Protein AF-A0A960FBC1-F1 (afdb_monomer_lite)

Sequence (71 aa):
MFDLDLRDSLSSMPRKLWTAAELDEMTPAEVDQLFKASIVRDLDEVPPAFLARVRADVEAHIAATEASQKP

Secondary structure (DSSP, 8-state):
---SHHHHHHTTS-PPPPPHHHHHTS-HHHHHHHHHHH----GGGS-HHHHHHHHHHHHHHHHHHHHTT--

Radius of gyration: 17.23 Å; chains: 1; bounding box: 30×31×50 Å

Foldseek 3Di:
DDDPVVCVQCVVDPDDDDDPVNVVPDDPVVVVVVVVVPDDPDCVPHRPVVVVVVVVVVVVVVVVVVVVVDD

Structure (mmCIF, N/CA/C/O backbone):
data_AF-A0A960FBC1-F1
#
_entry.id   AF-A0A960FBC1-F1
#
loop_
_atom_site.group_PDB
_atom_site.id
_atom_site.type_symbol
_atom_site.label_atom_id
_atom_site.label_alt_id
_atom_site.label_comp_id
_atom_site.label_asym_id
_atom_site.label_entity_id
_atom_site.label_seq_id
_atom_site.pdbx_PDB_ins_code
_atom_site.Cartn_x
_atom_site.Cartn_y
_atom_site.Cartn_z
_atom_site.occupancy
_atom_site.B_iso_or_equiv
_atom_site.auth_seq_id
_atom_site.auth_comp_id
_atom_site.auth_asym_id
_atom_site.auth_atom_id
_atom_site.pdbx_PDB_model_num
ATOM 1 N N . MET A 1 1 ? 3.089 -16.965 11.994 1.00 39.78 1 MET A N 1
ATOM 2 C CA . MET A 1 1 ? 2.195 -17.622 11.018 1.00 39.78 1 MET A CA 1
ATOM 3 C C . MET A 1 1 ? 1.877 -16.569 9.973 1.00 39.78 1 MET A C 1
ATOM 5 O O . MET A 1 1 ? 1.032 -15.724 10.217 1.00 39.78 1 MET A O 1
ATOM 9 N N . PHE A 1 2 ? 2.699 -16.488 8.927 1.00 44.62 2 PHE A N 1
ATOM 10 C CA . PHE A 1 2 ? 2.641 -15.412 7.937 1.00 44.62 2 PHE A CA 1
ATOM 11 C C . PHE A 1 2 ? 1.720 -15.818 6.777 1.00 44.62 2 PHE A C 1
ATOM 13 O O . PHE A 1 2 ? 1.962 -1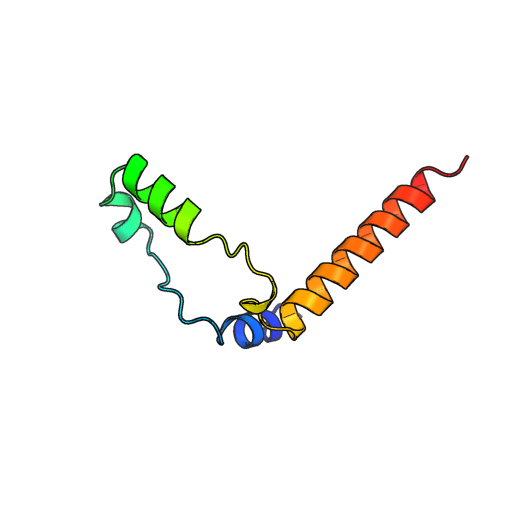6.827 6.124 1.00 44.62 2 PHE A O 1
ATOM 20 N N . ASP A 1 3 ? 0.676 -15.017 6.568 1.00 51.16 3 ASP A N 1
ATOM 21 C CA . ASP A 1 3 ? 0.315 -14.469 5.255 1.00 51.16 3 ASP A CA 1
ATOM 22 C C . ASP A 1 3 ? -0.071 -15.437 4.110 1.00 51.16 3 ASP A C 1
ATOM 24 O O . ASP A 1 3 ? 0.452 -15.363 3.001 1.00 51.16 3 ASP A O 1
ATOM 28 N N . LEU A 1 4 ? -1.032 -16.336 4.350 1.00 47.53 4 LEU A N 1
ATOM 29 C CA . LEU A 1 4 ? -1.745 -17.046 3.268 1.00 47.53 4 LEU A CA 1
ATOM 30 C C . LEU A 1 4 ? -3.059 -16.351 2.859 1.00 47.53 4 LEU A C 1
ATOM 32 O O . LEU A 1 4 ? -3.478 -16.477 1.716 1.00 47.53 4 LEU A O 1
ATOM 36 N N . ASP A 1 5 ? -3.658 -15.558 3.750 1.00 54.69 5 ASP A N 1
ATOM 37 C CA . ASP A 1 5 ? -4.964 -14.906 3.541 1.00 54.69 5 ASP A CA 1
ATOM 38 C C . ASP A 1 5 ? -4.878 -13.642 2.650 1.00 54.69 5 ASP A C 1
ATOM 40 O O . ASP A 1 5 ? -5.780 -13.339 1.872 1.00 54.69 5 ASP A O 1
ATOM 44 N N . LEU A 1 6 ? -3.746 -12.921 2.692 1.00 52.44 6 LEU A N 1
ATOM 45 C CA . LEU A 1 6 ? -3.535 -11.695 1.905 1.00 52.44 6 LEU A CA 1
ATOM 46 C C . LEU A 1 6 ? -3.396 -11.987 0.405 1.00 52.44 6 LEU A C 1
ATOM 48 O O . LEU A 1 6 ? -3.918 -11.243 -0.426 1.00 52.44 6 LEU A O 1
ATOM 52 N N . ARG A 1 7 ? -2.707 -13.084 0.057 1.00 50.91 7 ARG A N 1
ATOM 53 C CA . ARG A 1 7 ? -2.603 -13.547 -1.333 1.00 50.91 7 ARG A CA 1
ATOM 54 C C . ARG A 1 7 ? -3.969 -13.926 -1.884 1.00 50.91 7 ARG A C 1
ATOM 56 O O . ARG A 1 7 ? -4.258 -13.564 -3.019 1.00 50.91 7 ARG A O 1
ATOM 63 N N . ASP A 1 8 ? -4.802 -14.597 -1.096 1.00 54.88 8 ASP A N 1
ATOM 64 C CA . ASP A 1 8 ? -6.133 -15.030 -1.529 1.00 54.88 8 ASP A CA 1
ATOM 65 C C . ASP A 1 8 ? -7.080 -13.832 -1.735 1.00 54.88 8 ASP A C 1
ATOM 67 O O . ASP A 1 8 ? -7.711 -13.705 -2.781 1.00 54.88 8 ASP A O 1
ATOM 71 N N . SER A 1 9 ? -7.078 -12.862 -0.813 1.00 53.47 9 SER A N 1
ATOM 72 C CA . SER A 1 9 ? -7.916 -11.653 -0.912 1.00 53.47 9 SER A CA 1
ATOM 73 C C . SER A 1 9 ? -7.527 -10.739 -2.088 1.00 53.47 9 SER A C 1
ATOM 75 O O . SER A 1 9 ? -8.394 -10.169 -2.751 1.00 53.47 9 SER A O 1
ATOM 77 N N . LEU A 1 10 ? -6.233 -10.643 -2.419 1.00 56.88 10 LEU A N 1
ATOM 78 C CA . LEU A 1 10 ? -5.746 -9.899 -3.591 1.00 56.88 10 LEU A CA 1
ATOM 79 C C . LEU A 1 10 ? -5.866 -10.685 -4.910 1.00 56.88 10 LEU A C 1
ATOM 81 O O . LEU A 1 10 ? -5.792 -10.076 -5.978 1.00 56.88 10 LEU A O 1
ATOM 85 N N . SER A 1 11 ? -6.092 -12.006 -4.866 1.00 54.81 11 SER A N 1
ATOM 86 C CA . SER A 1 11 ? -6.201 -12.859 -6.066 1.00 54.81 11 SER A CA 1
ATOM 87 C C . SER A 1 11 ? -7.417 -12.530 -6.939 1.00 54.81 11 SER A C 1
ATOM 89 O O . SER A 1 11 ? -7.443 -12.896 -8.112 1.00 54.81 11 SER A O 1
ATOM 91 N N . SER A 1 12 ? -8.399 -11.791 -6.410 1.00 56.53 12 SER A N 1
ATOM 92 C CA . SER A 1 12 ? -9.534 -11.281 -7.190 1.00 56.53 12 SER A CA 1
ATOM 93 C C . SER A 1 12 ? -9.168 -10.123 -8.133 1.00 56.53 12 SER A C 1
ATOM 95 O O . SER A 1 12 ? -9.977 -9.788 -8.999 1.00 56.53 12 SER A O 1
ATOM 97 N N . MET A 1 13 ? -7.991 -9.500 -7.995 1.00 61.12 13 MET A N 1
ATOM 98 C CA . MET A 1 13 ? -7.506 -8.487 -8.936 1.00 61.12 13 MET A CA 1
ATOM 99 C C . MET A 1 13 ? -6.410 -9.087 -9.826 1.00 61.12 13 MET A C 1
ATOM 101 O O . MET A 1 13 ? -5.274 -9.230 -9.367 1.00 61.12 13 MET A O 1
ATOM 105 N N . PRO A 1 14 ? -6.679 -9.406 -11.105 1.00 56.41 14 PRO A N 1
ATOM 106 C CA . PRO A 1 14 ? -5.641 -9.860 -12.020 1.00 56.41 14 PRO A CA 1
ATOM 107 C C . PRO A 1 14 ? -4.697 -8.693 -12.341 1.00 56.41 14 PRO A C 1
ATOM 109 O O . PRO A 1 14 ? -4.894 -7.951 -13.301 1.00 56.41 14 PRO A O 1
ATOM 112 N N . ARG A 1 15 ? -3.658 -8.509 -11.525 1.00 68.38 15 ARG A N 1
ATOM 113 C CA . ARG A 1 15 ? -2.573 -7.567 -11.803 1.00 68.38 15 ARG A CA 1
ATOM 114 C C . ARG A 1 15 ? -1.348 -8.311 -12.290 1.00 68.38 15 ARG A C 1
ATOM 116 O O . ARG A 1 15 ? -0.890 -9.263 -11.662 1.00 68.38 15 ARG A O 1
ATOM 123 N N . LYS A 1 16 ? -0.801 -7.837 -13.410 1.00 83.38 16 LYS A N 1
ATOM 124 C CA . LYS A 1 16 ? 0.504 -8.271 -13.906 1.00 83.38 16 LYS A CA 1
ATOM 125 C C . LYS A 1 16 ? 1.543 -8.058 -12.800 1.00 83.38 16 LYS A C 1
ATOM 127 O O . LYS A 1 16 ? 1.702 -6.939 -12.313 1.00 83.38 16 LYS A O 1
ATOM 132 N N . LEU A 1 17 ? 2.242 -9.127 -12.424 1.00 83.88 17 LEU A N 1
ATOM 133 C CA . LEU A 1 17 ? 3.430 -9.035 -11.585 1.00 83.88 17 LEU A CA 1
ATOM 134 C C . LEU A 1 17 ? 4.604 -8.640 -12.484 1.00 83.88 17 LEU A C 1
ATOM 136 O O . LEU A 1 17 ? 4.923 -9.368 -13.421 1.00 83.88 17 LEU A O 1
ATOM 140 N N . TRP A 1 18 ? 5.204 -7.483 -12.221 1.00 86.50 18 TRP A N 1
ATOM 141 C CA . TRP A 1 18 ? 6.340 -6.976 -12.988 1.00 86.50 18 TRP A CA 1
ATOM 142 C C . TRP A 1 18 ? 7.648 -7.498 -12.402 1.00 86.50 18 TRP A C 1
ATOM 144 O O . TRP A 1 18 ? 7.878 -7.400 -11.195 1.00 86.50 18 TRP A O 1
ATOM 154 N N . THR A 1 19 ? 8.498 -8.067 -13.251 1.00 92.12 19 THR A N 1
ATOM 155 C CA . THR A 1 19 ? 9.846 -8.500 -12.873 1.00 92.12 19 THR A CA 1
ATOM 156 C C . THR A 1 19 ? 10.826 -7.328 -12.905 1.00 92.12 19 THR A C 1
ATOM 158 O O . THR A 1 19 ? 10.595 -6.331 -13.585 1.00 92.12 19 THR A O 1
ATOM 161 N N . ALA A 1 20 ? 11.948 -7.452 -12.188 1.00 90.75 20 ALA A N 1
ATOM 162 C CA . ALA A 1 20 ? 12.998 -6.431 -12.207 1.00 90.75 20 ALA A CA 1
ATOM 163 C C . ALA A 1 20 ? 13.520 -6.174 -13.631 1.00 90.75 20 ALA A C 1
ATOM 165 O O . ALA A 1 20 ? 13.622 -5.026 -14.036 1.00 90.75 20 ALA A O 1
ATOM 166 N N . ALA A 1 21 ? 13.734 -7.236 -14.416 1.00 92.94 21 ALA A N 1
ATOM 167 C CA . ALA A 1 21 ? 14.187 -7.122 -15.801 1.00 92.94 21 ALA A CA 1
ATOM 168 C C . ALA A 1 21 ? 13.204 -6.329 -16.680 1.00 92.94 21 ALA A C 1
ATOM 170 O O . ALA A 1 21 ? 13.624 -5.478 -17.452 1.00 92.94 21 ALA A O 1
ATOM 171 N N . GLU A 1 22 ? 11.895 -6.553 -16.527 1.00 91.25 22 GLU A N 1
ATOM 172 C CA . GLU A 1 22 ? 10.886 -5.790 -17.274 1.00 91.25 22 GLU A CA 1
ATOM 173 C C . GLU A 1 22 ? 10.832 -4.314 -16.862 1.00 91.25 22 GLU A C 1
ATOM 175 O O . GLU A 1 22 ? 10.496 -3.468 -17.683 1.00 91.25 22 GLU A O 1
ATOM 180 N N . LEU A 1 23 ? 11.125 -3.996 -15.598 1.00 92.00 23 LEU A N 1
ATOM 181 C CA . LEU A 1 23 ? 11.199 -2.610 -15.135 1.00 92.00 23 LEU A CA 1
ATOM 182 C C . LEU A 1 23 ? 12.498 -1.927 -15.584 1.00 92.00 23 LEU A C 1
ATOM 184 O O . LEU A 1 23 ? 12.470 -0.736 -15.872 1.00 92.00 23 LEU A O 1
ATOM 188 N N . ASP A 1 24 ? 13.603 -2.669 -15.684 1.00 92.81 24 ASP A N 1
ATOM 189 C CA . ASP A 1 24 ? 14.895 -2.160 -16.166 1.00 92.81 24 ASP A CA 1
ATOM 190 C C . ASP A 1 24 ? 14.867 -1.819 -17.666 1.00 92.81 24 ASP A C 1
ATOM 192 O O . ASP A 1 24 ? 15.607 -0.948 -18.123 1.00 92.81 24 ASP A O 1
ATOM 196 N N . GLU A 1 25 ? 14.002 -2.482 -18.437 1.00 95.94 25 GLU A N 1
ATOM 197 C CA . GLU A 1 25 ? 13.760 -2.167 -19.851 1.00 95.94 25 GLU A CA 1
ATOM 198 C C . GLU A 1 25 ? 12.942 -0.880 -20.050 1.00 95.94 25 GLU A C 1
ATOM 200 O O . GLU A 1 25 ? 12.944 -0.311 -21.144 1.00 95.94 25 GLU A O 1
ATOM 205 N N . MET A 1 26 ? 12.255 -0.401 -19.009 1.00 94.62 26 MET A N 1
ATOM 206 C CA . MET A 1 26 ? 11.460 0.822 -19.058 1.00 94.62 26 MET A CA 1
ATOM 207 C C . MET A 1 26 ? 12.293 2.056 -18.736 1.00 94.62 26 MET A C 1
ATOM 209 O O . MET A 1 26 ? 13.195 2.059 -17.898 1.00 94.62 26 MET A O 1
ATOM 213 N N . THR A 1 27 ? 11.918 3.178 -19.337 1.00 96.38 27 THR A N 1
ATOM 214 C CA . THR A 1 27 ? 12.408 4.476 -18.885 1.00 96.38 27 THR A CA 1
ATOM 215 C C . THR A 1 27 ? 11.846 4.812 -17.496 1.00 96.38 27 THR A C 1
ATOM 217 O O . THR A 1 27 ? 10.739 4.392 -17.143 1.00 96.38 27 THR A O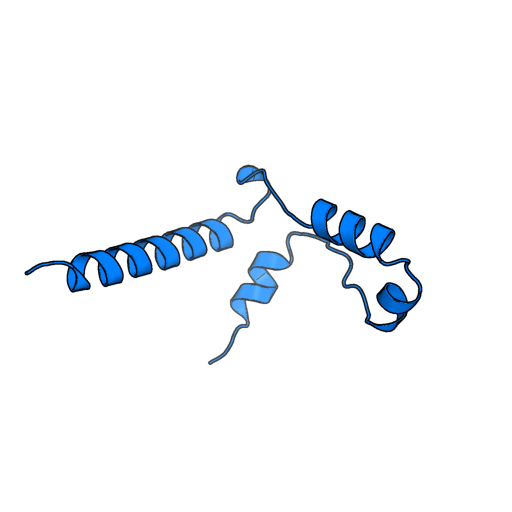 1
ATOM 220 N N . PRO A 1 28 ? 12.528 5.666 -16.710 1.00 93.69 28 PRO A N 1
ATOM 221 C CA . PRO A 1 28 ? 12.008 6.107 -15.415 1.00 93.69 28 PRO A CA 1
ATOM 222 C C . PRO A 1 28 ? 10.610 6.745 -15.491 1.00 93.69 28 PRO A C 1
ATOM 224 O O . PRO A 1 28 ? 9.819 6.625 -14.558 1.00 93.69 28 PRO A O 1
ATOM 227 N N . ALA A 1 29 ? 10.289 7.411 -16.606 1.00 95.44 29 ALA A N 1
ATOM 228 C CA . ALA A 1 29 ? 8.977 8.014 -16.825 1.00 95.44 29 ALA A CA 1
ATOM 229 C C . ALA A 1 29 ? 7.880 6.958 -17.046 1.00 95.44 29 ALA A C 1
ATOM 231 O O . ALA A 1 29 ? 6.762 7.127 -16.563 1.00 95.44 29 ALA A O 1
ATOM 232 N N . GLU A 1 30 ? 8.193 5.866 -17.742 1.00 93.75 30 GLU A N 1
ATOM 233 C CA . GLU A 1 30 ? 7.267 4.750 -17.954 1.00 93.75 30 GLU A CA 1
ATOM 234 C C . GLU A 1 30 ? 7.013 3.984 -16.655 1.00 93.75 30 GLU A C 1
ATOM 236 O O . GLU A 1 30 ? 5.862 3.669 -16.354 1.00 93.75 30 GLU A O 1
ATOM 241 N N . VAL A 1 31 ? 8.047 3.774 -15.833 1.00 93.19 31 VAL A N 1
ATOM 242 C CA . VAL A 1 31 ? 7.891 3.168 -14.501 1.00 93.19 31 VAL A CA 1
ATOM 243 C C . VAL A 1 31 ? 7.002 4.031 -13.601 1.00 93.19 31 VAL A C 1
ATOM 245 O O . VAL A 1 31 ? 6.115 3.510 -12.926 1.00 93.19 31 VAL A O 1
ATOM 248 N N . ASP A 1 32 ? 7.186 5.354 -13.604 1.00 92.25 32 ASP A N 1
ATOM 249 C CA . ASP A 1 32 ? 6.344 6.273 -12.828 1.00 92.25 32 ASP A CA 1
ATOM 250 C C . ASP A 1 32 ? 4.877 6.247 -13.293 1.00 92.25 32 ASP A C 1
ATOM 252 O O . ASP A 1 32 ? 3.958 6.192 -12.469 1.00 92.25 32 ASP A O 1
ATOM 256 N N . GLN A 1 33 ? 4.635 6.220 -14.606 1.00 92.94 33 GLN A N 1
ATOM 257 C CA . GLN A 1 33 ? 3.283 6.077 -15.153 1.00 92.94 33 GLN A CA 1
ATOM 258 C C . GLN A 1 33 ? 2.654 4.735 -14.778 1.00 92.94 33 GLN A C 1
ATOM 260 O O . GLN A 1 33 ? 1.496 4.698 -14.352 1.00 92.94 33 GLN A O 1
ATOM 265 N N . LEU A 1 34 ? 3.420 3.647 -14.884 1.00 90.88 34 LEU A N 1
ATOM 266 C CA . LEU A 1 34 ? 2.990 2.313 -14.487 1.00 90.88 34 LEU A CA 1
ATOM 267 C C . LEU A 1 34 ? 2.605 2.279 -13.005 1.00 90.88 34 LEU A C 1
ATOM 269 O O . LEU A 1 34 ? 1.538 1.778 -12.645 1.00 90.88 34 LEU A O 1
ATOM 273 N N . PHE A 1 35 ? 3.445 2.855 -12.145 1.00 89.25 35 PHE A N 1
ATOM 274 C CA . PHE A 1 35 ? 3.183 2.933 -10.716 1.00 89.25 35 PHE A CA 1
ATOM 275 C C . PHE A 1 35 ? 1.907 3.729 -10.428 1.00 89.25 35 PHE A C 1
ATOM 277 O O . PHE A 1 35 ? 1.030 3.242 -9.715 1.00 89.25 35 PHE A O 1
ATOM 284 N N . LYS A 1 36 ? 1.737 4.906 -11.038 1.00 90.50 36 LYS A N 1
ATOM 285 C CA . LYS A 1 36 ? 0.525 5.728 -10.881 1.00 90.50 36 LYS A CA 1
ATOM 286 C C . LYS A 1 36 ? -0.742 4.995 -11.315 1.00 90.50 36 LYS A C 1
ATOM 288 O O . LYS A 1 36 ? -1.753 5.095 -10.625 1.00 90.50 36 LYS A O 1
ATOM 293 N N . ALA A 1 37 ? -0.680 4.245 -12.414 1.00 87.38 37 ALA A N 1
ATOM 294 C CA . ALA A 1 37 ? -1.796 3.441 -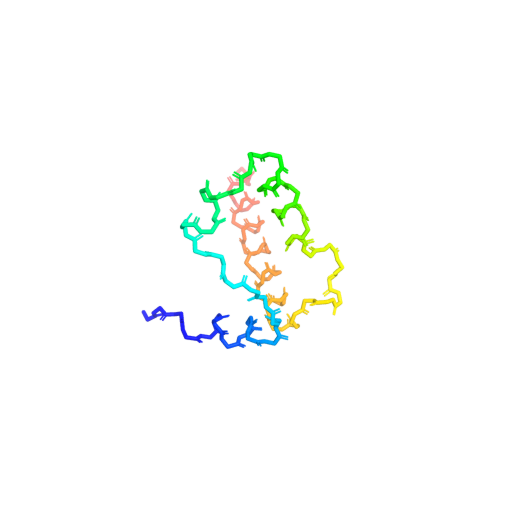12.907 1.00 87.38 37 ALA A CA 1
ATOM 295 C C . ALA A 1 37 ? -2.122 2.240 -11.998 1.00 87.38 37 ALA A C 1
ATOM 297 O O . ALA A 1 37 ? -3.246 1.743 -12.007 1.00 87.38 37 ALA A O 1
ATOM 298 N N . SER A 1 38 ? -1.164 1.775 -11.191 1.00 84.00 38 SER A N 1
ATOM 299 C CA . SER A 1 38 ? -1.375 0.664 -10.255 1.00 84.00 38 SER A CA 1
ATOM 300 C C . SER A 1 38 ? -2.151 1.056 -8.989 1.00 84.00 38 SER A C 1
ATOM 302 O O . SER A 1 38 ? -2.625 0.181 -8.262 1.00 84.00 38 SER A O 1
ATOM 304 N N . ILE A 1 39 ? -2.314 2.355 -8.720 1.00 87.25 39 ILE A N 1
ATOM 305 C CA . ILE A 1 39 ? -2.999 2.854 -7.526 1.00 87.25 39 ILE A CA 1
ATOM 306 C C . ILE A 1 39 ? -4.513 2.827 -7.757 1.00 87.25 39 ILE A C 1
ATOM 308 O O . ILE A 1 39 ? -5.045 3.629 -8.524 1.00 87.25 39 ILE A O 1
ATOM 312 N N . VAL A 1 40 ? -5.217 1.943 -7.042 1.00 86.50 40 VAL A N 1
ATOM 313 C CA . VAL A 1 40 ? -6.687 1.965 -6.982 1.00 86.50 40 VAL A CA 1
ATOM 314 C C . V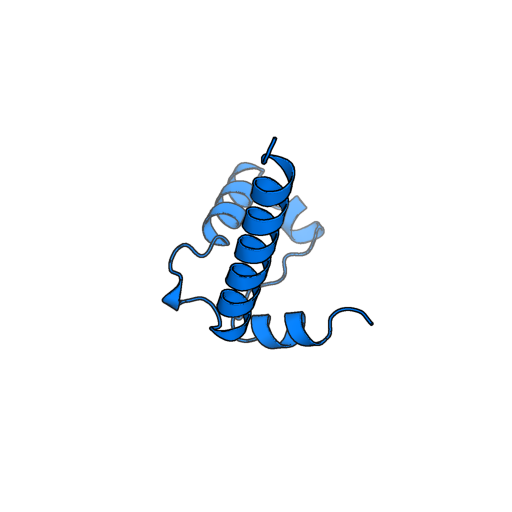AL A 1 40 ? -7.121 3.161 -6.141 1.00 86.50 40 VAL A C 1
ATOM 316 O O . VAL A 1 40 ? -6.682 3.306 -5.000 1.00 86.50 40 VAL A O 1
ATOM 319 N N . ARG A 1 41 ? -7.968 4.023 -6.706 1.00 88.06 41 ARG A N 1
ATOM 320 C CA . ARG A 1 41 ? -8.548 5.176 -5.995 1.00 88.06 41 ARG A CA 1
ATOM 321 C C . ARG A 1 41 ? -10.020 4.985 -5.651 1.00 88.06 41 ARG A C 1
ATOM 323 O O . ARG A 1 41 ? -10.507 5.666 -4.754 1.00 88.06 41 ARG A O 1
ATOM 330 N N . ASP A 1 42 ? -10.698 4.085 -6.354 1.00 88.56 42 ASP A N 1
ATOM 331 C CA . ASP A 1 42 ? -12.074 3.710 -6.067 1.00 88.56 42 ASP A CA 1
ATOM 332 C C . ASP A 1 42 ? -12.097 2.549 -5.067 1.00 88.56 42 ASP A C 1
ATOM 334 O O . ASP A 1 42 ? -11.517 1.491 -5.299 1.00 88.56 42 ASP A O 1
ATOM 338 N N . LEU A 1 43 ? -12.743 2.754 -3.923 1.00 86.25 43 LEU A N 1
ATOM 339 C CA . LEU A 1 43 ? -12.805 1.738 -2.877 1.00 86.25 43 LEU A CA 1
ATOM 340 C C . LEU A 1 43 ? -13.740 0.580 -3.243 1.00 86.25 43 LEU A C 1
ATOM 342 O O . LEU A 1 43 ? -13.570 -0.503 -2.688 1.00 86.25 43 LEU A O 1
ATOM 346 N N . ASP A 1 44 ? -14.669 0.781 -4.181 1.00 88.06 44 ASP A N 1
ATOM 347 C CA . ASP A 1 44 ? -15.578 -0.269 -4.651 1.00 88.06 44 ASP A CA 1
ATOM 348 C C . ASP A 1 44 ? -14.863 -1.279 -5.566 1.00 88.06 44 ASP A C 1
ATOM 350 O O . ASP A 1 44 ? -15.297 -2.424 -5.704 1.00 88.06 44 ASP A O 1
ATOM 354 N N . GLU A 1 45 ? -13.716 -0.897 -6.136 1.00 83.94 45 GLU A N 1
ATOM 355 C CA . GLU A 1 45 ? -12.837 -1.790 -6.902 1.00 83.94 45 GLU A CA 1
ATOM 356 C C . GLU A 1 45 ? -11.944 -2.662 -6.001 1.00 83.94 45 GLU A C 1
ATOM 358 O O . GLU A 1 45 ? -11.210 -3.525 -6.489 1.00 83.94 45 GLU A O 1
ATOM 363 N N . VAL A 1 46 ? -11.978 -2.448 -4.681 1.00 84.88 46 VAL A N 1
ATOM 364 C CA . VAL A 1 46 ? -11.146 -3.159 -3.708 1.00 84.88 46 VAL A CA 1
ATOM 365 C C . VAL A 1 46 ? -11.922 -4.323 -3.079 1.00 84.88 46 VAL A C 1
ATOM 367 O O . VAL A 1 46 ? -13.052 -4.135 -2.633 1.00 84.88 46 VAL A O 1
ATOM 370 N N . PRO A 1 47 ? -11.320 -5.525 -2.950 1.00 87.75 47 PRO A N 1
ATOM 371 C CA . PRO A 1 47 ? -11.914 -6.646 -2.238 1.00 87.75 47 PRO A CA 1
ATOM 372 C C . PRO A 1 47 ? -12.427 -6.232 -0.849 1.00 87.75 47 PRO A C 1
ATOM 374 O O . PRO A 1 47 ? -11.644 -5.729 -0.032 1.00 87.75 47 PRO A O 1
ATOM 377 N N . PRO A 1 48 ? -13.712 -6.481 -0.530 1.00 86.62 48 PRO A N 1
ATOM 378 C CA . PRO A 1 48 ? -14.315 -6.014 0.717 1.00 86.62 48 PRO A CA 1
ATOM 379 C C . PRO A 1 48 ? -13.579 -6.491 1.973 1.00 86.62 48 PRO A C 1
ATOM 381 O O . PRO A 1 48 ? -13.441 -5.740 2.937 1.00 86.62 48 PRO A O 1
ATOM 384 N N . ALA A 1 49 ? -13.054 -7.721 1.953 1.00 85.12 49 ALA A N 1
ATOM 385 C CA . ALA A 1 49 ? -12.293 -8.292 3.064 1.00 85.12 49 ALA A CA 1
ATOM 386 C C . ALA A 1 49 ? -10.966 -7.553 3.309 1.00 85.12 49 ALA A C 1
ATOM 388 O O . ALA A 1 49 ? -10.609 -7.277 4.454 1.00 85.12 49 ALA A O 1
ATOM 389 N N . PHE A 1 50 ? -10.255 -7.188 2.236 1.00 85.88 50 PHE A N 1
ATOM 390 C CA . PHE A 1 50 ? -9.039 -6.385 2.338 1.00 85.88 50 PHE A CA 1
ATOM 391 C C . PHE A 1 50 ? -9.354 -4.997 2.901 1.00 85.88 50 PHE A C 1
ATOM 393 O O . PHE A 1 50 ? -8.713 -4.555 3.854 1.00 85.88 50 PHE A O 1
ATOM 400 N N . LEU A 1 51 ? -10.385 -4.336 2.365 1.00 89.31 51 LEU A N 1
ATOM 401 C CA . LEU A 1 51 ? -10.769 -2.999 2.810 1.00 89.31 51 LEU A CA 1
ATOM 402 C C . LEU A 1 51 ? -11.198 -2.980 4.286 1.00 89.31 51 LEU A C 1
ATOM 404 O O . LEU A 1 51 ? -10.803 -2.080 5.025 1.00 89.31 51 LEU A O 1
ATOM 408 N N . ALA A 1 52 ? -11.968 -3.977 4.732 1.00 90.50 52 ALA A N 1
ATOM 409 C CA . ALA A 1 52 ? -12.386 -4.107 6.127 1.00 90.50 52 ALA A CA 1
ATOM 410 C C . ALA A 1 52 ? -11.189 -4.236 7.080 1.00 90.50 52 ALA A C 1
ATOM 412 O O . ALA A 1 52 ? -11.165 -3.604 8.136 1.00 90.50 52 ALA A O 1
ATOM 413 N N . ARG A 1 53 ? -10.167 -5.003 6.691 1.00 88.94 53 ARG A N 1
ATOM 414 C CA . ARG A 1 53 ? -8.954 -5.163 7.494 1.00 88.94 53 ARG A CA 1
ATOM 415 C C . ARG A 1 53 ? -8.121 -3.888 7.559 1.00 88.94 53 ARG A C 1
ATOM 417 O O . ARG A 1 53 ? -7.743 -3.483 8.651 1.00 88.94 53 ARG A O 1
ATOM 424 N N . VAL A 1 54 ? -7.897 -3.224 6.423 1.00 91.31 54 VAL A N 1
ATOM 425 C CA . VAL A 1 54 ? -7.176 -1.939 6.394 1.00 91.31 54 VAL A CA 1
ATOM 426 C C . VAL A 1 54 ? -7.869 -0.906 7.285 1.00 91.31 54 VAL A C 1
ATOM 428 O O . VAL A 1 54 ? -7.200 -0.181 8.016 1.00 91.31 54 VAL A O 1
ATOM 431 N N . ARG A 1 55 ? -9.209 -0.863 7.276 1.00 93.31 55 ARG A N 1
ATOM 432 C CA . ARG A 1 55 ? -9.980 0.001 8.184 1.00 93.31 55 ARG A CA 1
ATOM 433 C C . ARG A 1 55 ? -9.711 -0.333 9.651 1.00 93.31 55 ARG A C 1
ATOM 435 O O . ARG A 1 55 ? -9.384 0.575 10.407 1.00 93.31 55 ARG A O 1
ATOM 442 N N . ALA A 1 56 ? -9.774 -1.610 10.026 1.00 93.88 56 ALA A N 1
ATOM 443 C CA . ALA A 1 56 ? -9.500 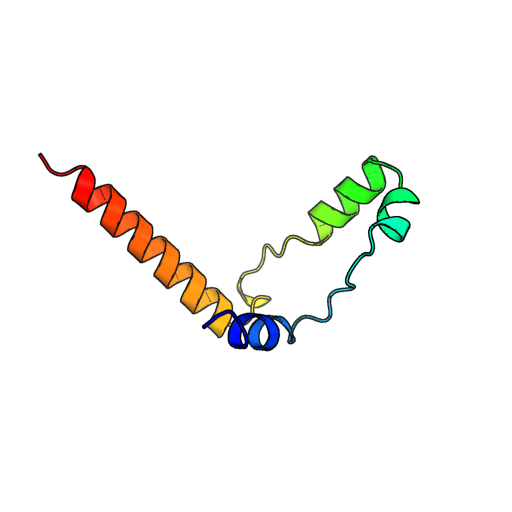-2.044 11.395 1.00 93.88 56 ALA A CA 1
ATOM 444 C C . ALA A 1 56 ? -8.070 -1.693 11.850 1.00 93.88 56 ALA A C 1
ATOM 446 O O . ALA A 1 56 ? -7.877 -1.222 12.970 1.00 93.88 56 ALA A O 1
ATOM 447 N N . ASP A 1 57 ? -7.075 -1.866 10.977 1.00 92.25 57 ASP A N 1
ATOM 448 C CA . ASP A 1 57 ? -5.676 -1.540 11.277 1.00 92.25 57 AS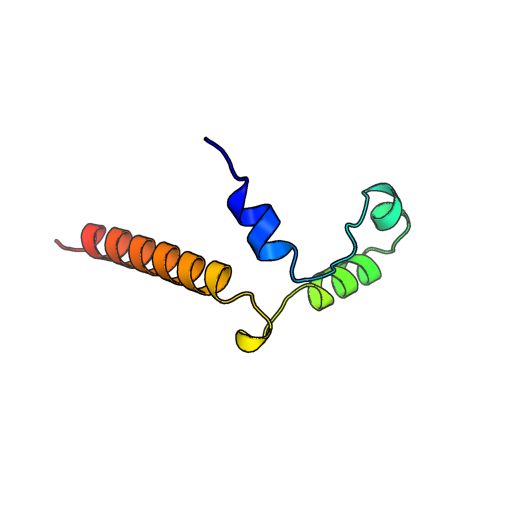P A CA 1
ATOM 449 C C . ASP A 1 57 ? -5.484 -0.025 11.497 1.00 92.25 57 ASP A C 1
ATOM 451 O O . ASP A 1 57 ? -4.792 0.393 12.429 1.00 92.25 57 ASP A O 1
ATOM 455 N N . VAL A 1 58 ? -6.134 0.811 10.678 1.00 94.00 58 VAL A N 1
ATOM 456 C CA . VAL A 1 58 ? -6.110 2.276 10.828 1.00 94.00 58 VAL A CA 1
ATOM 457 C C . VAL A 1 58 ? -6.819 2.718 12.109 1.00 94.00 58 VAL A C 1
ATOM 459 O O . VAL A 1 58 ? -6.283 3.549 12.838 1.00 94.00 58 VAL A O 1
ATOM 462 N N . GLU A 1 59 ? -7.985 2.153 12.420 1.00 94.75 59 GLU A N 1
ATOM 463 C CA . GLU A 1 59 ? -8.712 2.438 13.665 1.00 94.75 59 GLU A CA 1
ATOM 464 C C . GLU A 1 59 ? -7.880 2.072 14.901 1.00 94.75 59 GLU A C 1
ATOM 466 O O . GLU A 1 59 ? -7.779 2.867 15.838 1.00 94.75 59 GLU A O 1
ATOM 471 N N . ALA A 1 60 ? -7.216 0.911 14.884 1.00 93.00 60 ALA A N 1
ATOM 472 C CA . ALA A 1 60 ? -6.314 0.494 15.953 1.00 93.00 60 ALA A CA 1
ATOM 473 C C . ALA A 1 60 ? -5.125 1.455 16.110 1.00 93.00 60 ALA A C 1
ATOM 475 O O . ALA A 1 60 ? -4.737 1.785 17.234 1.00 93.00 60 ALA A O 1
ATOM 476 N N . HIS A 1 61 ? -4.563 1.933 14.996 1.00 92.19 61 HIS A N 1
ATOM 477 C CA . HIS A 1 61 ? -3.486 2.917 15.020 1.00 92.19 61 HIS A CA 1
ATOM 478 C C . HIS A 1 61 ? -3.943 4.251 15.620 1.00 92.19 61 HIS A C 1
ATOM 480 O O . HIS A 1 61 ? -3.287 4.758 16.528 1.00 92.19 61 HIS A O 1
ATOM 486 N N . ILE A 1 62 ? -5.086 4.785 15.173 1.00 93.44 62 ILE A N 1
ATOM 487 C CA . ILE A 1 62 ? -5.668 6.021 15.713 1.00 93.44 62 ILE A CA 1
ATOM 488 C C . ILE A 1 62 ? -5.868 5.880 17.223 1.00 93.44 62 ILE A C 1
ATOM 490 O O . ILE A 1 62 ? -5.326 6.681 17.983 1.00 93.44 62 ILE A O 1
ATOM 494 N N . ALA A 1 63 ? -6.527 4.808 17.670 1.00 91.06 63 ALA A N 1
ATOM 495 C CA . ALA A 1 63 ? -6.767 4.557 19.088 1.00 91.06 63 ALA A CA 1
ATOM 496 C C . ALA A 1 63 ? -5.464 4.491 19.907 1.00 91.06 63 ALA A C 1
ATOM 498 O O . ALA A 1 63 ? -5.396 5.044 21.005 1.00 91.06 63 ALA A O 1
ATOM 499 N N . ALA A 1 64 ? -4.410 3.863 19.377 1.00 89.00 64 ALA A N 1
ATOM 500 C CA . ALA A 1 64 ? -3.103 3.803 20.032 1.00 89.00 64 ALA A CA 1
ATOM 501 C C . ALA A 1 64 ? -2.422 5.181 20.122 1.00 89.00 64 ALA A C 1
ATOM 503 O O . ALA A 1 64 ? -1.823 5.515 21.150 1.00 89.00 64 ALA A O 1
ATOM 504 N N . THR A 1 65 ? -2.522 5.993 19.067 1.00 86.50 65 THR A N 1
ATOM 505 C CA . THR A 1 65 ? -1.958 7.351 19.046 1.00 86.50 65 THR A CA 1
ATOM 506 C C . THR A 1 65 ? -2.715 8.308 19.967 1.00 86.50 65 THR A C 1
ATOM 508 O O . THR A 1 65 ? -2.084 9.028 20.737 1.00 86.50 65 THR A O 1
ATOM 511 N N . GLU A 1 66 ? -4.048 8.255 19.987 1.00 79.19 66 GLU A N 1
ATOM 512 C CA . GLU A 1 66 ? -4.891 9.086 20.853 1.00 79.19 66 GLU A CA 1
ATOM 513 C C . GLU A 1 66 ? -4.769 8.690 22.331 1.00 79.19 66 GLU A C 1
ATOM 515 O O . GLU A 1 66 ? -4.713 9.555 23.207 1.00 79.19 66 GLU A O 1
ATOM 520 N N . ALA A 1 67 ? -4.649 7.391 22.631 1.00 64.81 67 ALA A N 1
ATOM 521 C CA . ALA A 1 67 ? -4.399 6.907 23.990 1.00 64.81 67 ALA A CA 1
ATOM 522 C C . ALA A 1 67 ? -3.037 7.367 24.535 1.00 64.81 67 ALA A C 1
ATOM 524 O O . ALA A 1 67 ? -2.902 7.602 25.734 1.00 64.81 67 ALA A O 1
ATOM 525 N N . SER A 1 68 ? -2.047 7.533 23.654 1.00 60.44 68 SER A N 1
ATOM 526 C CA . SER A 1 68 ? -0.705 8.021 24.002 1.00 60.44 68 SER A CA 1
ATOM 527 C C . SER A 1 68 ? -0.635 9.545 24.165 1.00 60.44 68 SER A C 1
ATOM 529 O O . SER A 1 68 ? 0.372 10.063 24.640 1.00 60.44 68 SER A O 1
ATOM 531 N N . GLN A 1 69 ? -1.688 10.269 23.772 1.00 58.50 69 GLN A N 1
ATOM 532 C CA . GLN A 1 69 ? -1.762 11.733 23.810 1.00 58.50 69 GLN A CA 1
ATOM 533 C C . GLN A 1 69 ? -2.615 12.265 24.976 1.00 58.50 69 GLN A C 1
ATOM 535 O O . GLN A 1 69 ? -2.769 13.479 25.130 1.00 58.50 69 GLN A O 1
ATOM 540 N N . LYS A 1 70 ? -3.167 11.379 25.814 1.00 45.12 70 LYS A N 1
ATOM 541 C CA . LYS A 1 70 ? -3.931 11.764 27.006 1.00 45.12 70 LYS A CA 1
ATOM 542 C C . LYS A 1 70 ? -2.965 12.099 28.167 1.00 45.12 70 LYS A C 1
ATOM 544 O O . LYS A 1 70 ? -2.099 11.270 28.442 1.00 45.12 70 LYS A O 1
ATOM 549 N N . PRO A 1 71 ? -3.073 13.286 28.803 1.00 56.38 71 PRO A N 1
ATOM 550 C CA . PRO A 1 71 ? -2.189 13.727 29.890 1.00 56.38 71 PRO A CA 1
ATOM 551 C C . PRO A 1 71 ? -2.361 12.927 31.186 1.00 56.38 71 PRO A C 1
ATOM 553 O O . PRO A 1 71 ? -3.461 12.361 31.397 1.00 56.38 71 PRO A O 1
#

pLDDT: mean 79.95, std 16.67, range [39.78, 96.38]